Protein AF-A0A8W8NEN8-F1 (afdb_monomer_lite)

Sequence (149 aa):
FDAADLDKDGALKKDEFVAYLYPADFPHMHDVEMERTLQDHDKNKDGIITKEEFLADTDKNDKQLLLLEEERFTDFDKNRDGILDKKEIKDWVLPDNNEAAVEEAEHLIERSDSDKDGKLSIEEIVNNHEDFVGSQATNYGEFLPKDEL

pLDDT: mean 72.01, std 14.52, range [36.91, 91.31]

InterPro domains:
  IPR002048 EF-hand domain [PF13499] (1-56)
  IPR002048 EF-hand domain [PF13499] (71-126)
  IPR002048 EF-hand domain [PS50222] (1-27)
  IPR002048 EF-hand domain [PS50222] (29-64)
  IPR002048 EF-hand domain [PS50222] (70-99)
  IPR002048 EF-hand domain [PS50222] (100-135)
  IPR011992 EF-hand domain pair [SSF47473] (1-144)
  IPR018247 EF-Hand 1, calcium-binding site [PS00018] (42-54)
  IPR018247 EF-Hand 1, calcium-binding site [PS00018] (77-89)
  IPR018247 EF-Hand 1, calcium-binding site [PS00018] (113-125)

Foldseek 3Di:
DCQLPPVNPVDHDPNSVVCVVCVLVDPSSLVVLLVVVCVQQVPPPPSKHALCSQCVPPDPVPPVRNVVSVVVQVVLPPVPPRIRHSVSSSCVSNVPCVVVVVVLVQVVCVVQVPVPPSDHDPVSCVVPVVSVCPDCNCVPPDDPPPDDD

Secondary structure (DSSP, 8-state):
-TTT-SS-SSS--HHHHHHHH-GGG-HHHHHHHHHHHHHHH-SS-SS-EEHHHHTTTS-TT-HHHHHHHHHHHHHH-SS-SSEE-HHHHHHHHS--HHHHHHHHHHHHHHHH-SS-SSS--HHHHHHTHHHHTTSTTTTTS----S---

Radius of gyration: 21.32 Å; chains: 1; bounding box: 57×40×58 Å

Organism: Magallana gigas (NCBI:txid29159)

Structure (mmCIF, N/CA/C/O backbone):
data_AF-A0A8W8NEN8-F1
#
_entry.id   AF-A0A8W8NEN8-F1
#
loop_
_atom_site.group_PDB
_atom_site.id
_atom_site.type_symbol
_atom_site.label_atom_id
_atom_site.label_alt_id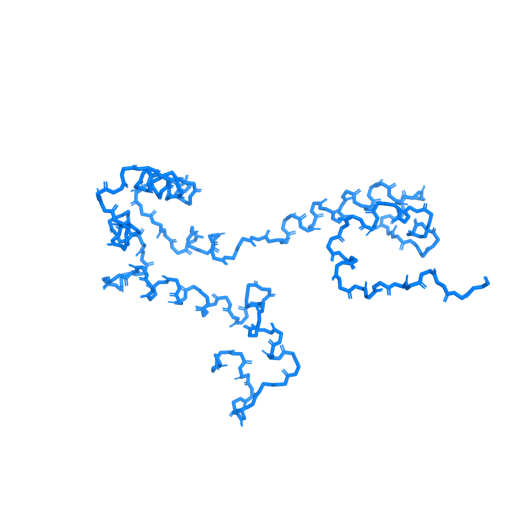
_atom_site.label_comp_id
_atom_site.label_asym_id
_atom_site.label_entity_id
_atom_site.label_seq_id
_atom_site.pdbx_PDB_ins_code
_atom_site.Cartn_x
_atom_site.Cartn_y
_atom_site.Cartn_z
_atom_site.occupancy
_atom_site.B_iso_or_equiv
_atom_site.auth_seq_id
_atom_site.auth_comp_id
_atom_site.auth_asym_id
_atom_site.auth_atom_id
_atom_site.pdbx_PDB_model_num
ATOM 1 N N . PHE A 1 1 ? -12.158 -11.563 -4.951 1.00 59.66 1 PHE A N 1
ATOM 2 C CA . PHE A 1 1 ? -13.388 -12.328 -4.669 1.00 59.66 1 PHE A CA 1
ATOM 3 C C . PHE A 1 1 ? -13.032 -13.549 -3.835 1.00 59.66 1 PHE A C 1
ATOM 5 O O . PHE A 1 1 ? -13.320 -13.524 -2.653 1.00 59.66 1 PHE A O 1
ATOM 12 N N . ASP A 1 2 ? -12.270 -14.505 -4.378 1.00 70.44 2 ASP A N 1
ATOM 13 C CA . ASP A 1 2 ? -11.887 -15.756 -3.686 1.00 70.44 2 ASP A CA 1
ATOM 14 C C . ASP A 1 2 ? -11.148 -15.587 -2.349 1.00 70.44 2 ASP A C 1
ATOM 16 O O . ASP A 1 2 ? -11.191 -16.472 -1.506 1.00 70.44 2 ASP A O 1
ATOM 20 N N . ALA A 1 3 ? -10.440 -14.473 -2.160 1.00 70.25 3 ALA A N 1
ATOM 21 C CA . ALA A 1 3 ? -9.764 -14.180 -0.901 1.00 70.25 3 ALA A CA 1
ATOM 22 C C . ALA A 1 3 ? -10.684 -13.602 0.181 1.00 70.25 3 ALA A C 1
ATOM 24 O O . ALA A 1 3 ? -10.427 -13.785 1.367 1.00 70.25 3 ALA A O 1
ATOM 25 N N . ALA A 1 4 ? -11.741 -12.910 -0.246 1.00 61.47 4 ALA A N 1
ATOM 26 C CA . ALA A 1 4 ? -12.740 -12.337 0.643 1.00 61.47 4 ALA A CA 1
ATOM 27 C C . ALA A 1 4 ? -13.817 -13.372 1.007 1.00 61.47 4 ALA A C 1
ATOM 29 O O . ALA A 1 4 ? -14.363 -13.310 2.099 1.00 61.47 4 ALA A O 1
ATOM 30 N N . ASP A 1 5 ? -14.096 -14.328 0.114 1.00 72.56 5 ASP A N 1
ATOM 31 C CA . ASP A 1 5 ? -14.991 -15.469 0.336 1.00 72.56 5 ASP A CA 1
ATOM 32 C C . ASP A 1 5 ? -14.293 -16.535 1.209 1.00 72.56 5 ASP A C 1
ATOM 34 O O . ASP A 1 5 ? -13.596 -17.432 0.720 1.00 72.56 5 ASP A O 1
ATOM 38 N N . LEU A 1 6 ? -14.422 -16.395 2.533 1.00 73.56 6 LEU A N 1
ATOM 39 C CA . LEU A 1 6 ? -13.717 -17.225 3.512 1.00 73.56 6 LEU A CA 1
ATOM 40 C C . LEU A 1 6 ? -14.303 -18.634 3.598 1.00 73.56 6 LEU A C 1
ATOM 42 O O . LEU A 1 6 ? -13.561 -19.594 3.836 1.00 73.56 6 LEU A O 1
ATOM 46 N N . ASP A 1 7 ? -15.622 -18.763 3.450 1.00 77.12 7 ASP A N 1
ATOM 47 C CA . ASP A 1 7 ? -16.309 -20.058 3.488 1.00 77.12 7 ASP A CA 1
ATOM 48 C C . ASP A 1 7 ? -16.424 -20.734 2.113 1.00 77.12 7 ASP A C 1
ATOM 50 O O . ASP A 1 7 ? -16.747 -21.927 2.051 1.00 77.12 7 ASP A O 1
ATOM 54 N N . LYS A 1 8 ? -15.999 -20.042 1.048 1.00 80.75 8 LYS A N 1
ATOM 55 C CA . LYS A 1 8 ? -15.927 -20.529 -0.338 1.00 80.75 8 LYS A CA 1
ATOM 56 C C . LYS A 1 8 ? -17.280 -21.000 -0.844 1.00 80.75 8 LYS A C 1
ATOM 58 O O . LYS A 1 8 ? -17.355 -21.968 -1.612 1.00 80.75 8 LYS A O 1
ATOM 63 N N . ASP A 1 9 ? -18.346 -20.360 -0.379 1.00 81.50 9 ASP A N 1
ATOM 64 C CA . ASP A 1 9 ? -19.709 -20.705 -0.763 1.00 81.50 9 ASP A CA 1
ATOM 65 C C . ASP A 1 9 ? -20.123 -20.065 -2.102 1.00 81.50 9 ASP A C 1
ATOM 67 O O . ASP A 1 9 ? -21.169 -20.412 -2.664 1.00 81.50 9 ASP A O 1
ATOM 71 N N . GLY A 1 10 ? -19.258 -19.216 -2.675 1.00 74.25 10 GLY A N 1
ATOM 72 C CA . GLY A 1 10 ? -19.482 -18.520 -3.937 1.00 74.25 10 GLY A CA 1
ATOM 73 C C . GLY A 1 10 ? -20.331 -17.256 -3.794 1.00 74.25 10 GLY A C 1
ATOM 74 O O . GLY A 1 10 ? -20.751 -16.690 -4.809 1.00 74.25 10 GLY A O 1
ATOM 75 N N . ALA A 1 11 ? -20.590 -16.806 -2.567 1.00 68.31 11 ALA A N 1
ATOM 76 C CA . ALA A 1 11 ? -21.217 -15.543 -2.220 1.00 68.31 11 ALA A CA 1
ATOM 77 C C . ALA A 1 11 ? -20.358 -14.795 -1.184 1.00 68.31 11 ALA A C 1
ATOM 79 O O . ALA A 1 11 ? -19.460 -15.344 -0.569 1.00 68.31 11 ALA A O 1
ATOM 80 N N . LEU A 1 12 ? -20.603 -13.492 -1.018 1.00 67.19 12 LEU A N 1
ATOM 81 C CA . LEU A 1 12 ? -19.950 -12.702 0.029 1.00 67.19 12 LEU A CA 1
ATOM 82 C C . LEU A 1 12 ? -21.014 -12.290 1.039 1.00 67.19 12 LEU A C 1
ATOM 84 O O . LEU A 1 12 ? -21.939 -11.541 0.696 1.00 67.19 12 LEU A O 1
ATOM 88 N N . LYS A 1 13 ? -20.901 -12.751 2.288 1.00 63.09 13 LYS A N 1
ATOM 89 C CA . LYS A 1 13 ? -21.719 -12.203 3.382 1.00 63.09 13 LYS A CA 1
ATOM 90 C C . LYS A 1 13 ? -21.254 -10.796 3.740 1.00 63.09 13 LYS A C 1
ATOM 92 O O . LYS A 1 13 ? -20.223 -10.333 3.269 1.00 63.09 13 LYS A O 1
ATOM 97 N N . LYS A 1 14 ? -22.010 -10.093 4.589 1.00 64.31 14 LYS A N 1
ATOM 98 C CA . LYS A 1 14 ? -21.735 -8.684 4.928 1.00 64.31 14 LYS A CA 1
ATOM 99 C C . LYS A 1 14 ? -20.272 -8.452 5.332 1.00 64.31 14 LYS A C 1
ATOM 101 O O . LYS A 1 14 ? -19.651 -7.542 4.803 1.00 64.31 14 LYS A O 1
ATOM 106 N N . ASP A 1 15 ? -19.726 -9.302 6.194 1.00 60.38 15 ASP A N 1
ATOM 107 C CA . ASP A 1 15 ? -18.353 -9.159 6.691 1.00 60.38 15 ASP A CA 1
ATOM 108 C C . ASP A 1 15 ? -17.305 -9.424 5.593 1.00 60.38 15 ASP A C 1
ATOM 110 O O . ASP A 1 15 ? -16.315 -8.707 5.487 1.00 60.38 15 ASP A O 1
ATOM 114 N N . GLU A 1 16 ? -17.560 -10.392 4.713 1.00 65.19 16 GLU A N 1
ATOM 115 C CA . GLU A 1 16 ? -16.701 -10.716 3.563 1.00 65.19 16 GLU A CA 1
ATOM 116 C C . GLU A 1 16 ? -16.783 -9.649 2.471 1.00 65.19 16 GLU A C 1
ATOM 118 O O . GLU A 1 16 ? -15.800 -9.328 1.811 1.00 65.19 16 GLU A O 1
ATOM 123 N N . PHE A 1 17 ? -17.954 -9.040 2.298 1.00 64.00 17 PHE A N 1
ATOM 124 C CA . PHE A 1 17 ? -18.145 -7.935 1.373 1.00 64.00 17 PHE A CA 1
ATOM 125 C C . PHE A 1 17 ? -17.431 -6.670 1.856 1.00 64.00 17 PHE A C 1
ATOM 127 O O . PHE A 1 17 ? -16.859 -5.943 1.049 1.00 64.00 17 PHE A O 1
ATOM 134 N N . VAL A 1 18 ? -17.407 -6.424 3.169 1.00 66.62 18 VAL A N 1
ATOM 135 C CA . VAL A 1 18 ? -16.608 -5.338 3.754 1.00 66.62 18 VAL A CA 1
ATOM 136 C C . VAL A 1 18 ? -15.115 -5.615 3.556 1.00 66.62 18 VAL A C 1
ATOM 138 O O . VAL A 1 18 ? -14.408 -4.716 3.115 1.00 66.62 18 VAL A O 1
ATOM 141 N N . ALA A 1 19 ? -14.652 -6.853 3.758 1.00 64.94 19 ALA A N 1
ATOM 142 C CA . ALA A 1 19 ? -13.272 -7.243 3.453 1.00 64.94 19 ALA A CA 1
ATOM 143 C C . ALA A 1 19 ? -12.921 -7.118 1.960 1.00 64.94 19 ALA A C 1
ATOM 145 O O . ALA A 1 19 ? -11.793 -6.787 1.610 1.00 64.94 19 ALA A O 1
ATOM 146 N N . TYR A 1 20 ? -13.891 -7.325 1.069 1.00 67.75 20 TYR A N 1
ATOM 147 C CA . TYR A 1 20 ? -13.729 -7.092 -0.364 1.00 67.75 20 TYR A CA 1
ATOM 148 C C . TYR A 1 20 ? -13.630 -5.601 -0.729 1.00 67.75 20 TYR A C 1
ATOM 150 O O . TYR A 1 20 ? -12.918 -5.255 -1.669 1.00 67.75 20 TYR A O 1
ATOM 158 N N . LEU A 1 21 ? -14.348 -4.722 -0.021 1.00 65.06 21 LEU A N 1
ATOM 159 C CA . LEU A 1 21 ? -14.335 -3.275 -0.272 1.00 65.06 21 LEU A CA 1
ATOM 160 C C . LEU A 1 21 ? -13.144 -2.561 0.374 1.00 65.06 21 LEU A C 1
ATOM 162 O O . LEU A 1 21 ? -12.600 -1.637 -0.226 1.00 65.06 21 LEU A O 1
ATOM 166 N N . TYR A 1 22 ? -12.747 -2.990 1.572 1.00 68.94 22 TYR A N 1
ATOM 167 C CA . TYR A 1 22 ? -11.670 -2.392 2.363 1.00 68.94 22 TYR A CA 1
ATOM 168 C C . TYR A 1 22 ? -10.594 -3.430 2.703 1.00 68.94 22 TYR A C 1
ATOM 170 O O . TYR A 1 22 ? -10.326 -3.681 3.874 1.00 68.94 22 TYR A O 1
ATOM 178 N N . PRO A 1 23 ? -9.956 -4.064 1.706 1.00 70.25 23 PRO A N 1
ATOM 179 C CA . PRO A 1 23 ? -9.028 -5.169 1.941 1.00 70.25 23 PRO A CA 1
ATOM 180 C C . PRO A 1 23 ? -7.797 -4.767 2.771 1.00 70.25 23 PRO A C 1
ATOM 182 O O . PRO A 1 23 ? -7.227 -5.608 3.464 1.00 70.25 23 PRO A O 1
ATOM 185 N N . ALA A 1 24 ? -7.429 -3.483 2.784 1.00 67.94 24 ALA A N 1
ATOM 186 C CA . ALA A 1 24 ? -6.357 -2.962 3.630 1.00 67.94 24 ALA A CA 1
ATOM 187 C C . ALA A 1 24 ? -6.664 -3.033 5.141 1.00 67.94 24 ALA A C 1
ATOM 189 O O . ALA A 1 24 ? -5.741 -3.160 5.944 1.00 67.94 24 ALA A O 1
ATOM 190 N N . ASP A 1 25 ? -7.939 -3.046 5.538 1.00 69.12 25 ASP A N 1
ATOM 191 C CA . ASP A 1 25 ? -8.342 -3.101 6.952 1.00 69.12 25 ASP A CA 1
ATOM 192 C C . ASP A 1 25 ? -8.356 -4.538 7.503 1.00 69.12 25 ASP A C 1
ATOM 194 O O . ASP A 1 25 ? -8.434 -4.755 8.715 1.00 69.12 25 ASP A O 1
ATOM 198 N N . PHE A 1 26 ? -8.264 -5.546 6.629 1.00 72.88 26 PHE A N 1
ATOM 199 C CA . PHE A 1 26 ? -8.397 -6.949 7.006 1.00 72.88 26 PHE A CA 1
ATOM 200 C C . PHE A 1 26 ? -7.090 -7.720 6.797 1.00 72.88 26 PHE A C 1
ATOM 202 O O . PHE A 1 26 ? -6.699 -7.963 5.656 1.00 72.88 26 PHE A O 1
ATOM 209 N N . PRO A 1 27 ? -6.462 -8.244 7.870 1.00 77.19 27 PRO A N 1
ATOM 210 C CA . PRO A 1 27 ? -5.185 -8.955 7.770 1.00 77.19 27 PRO A CA 1
ATOM 211 C C . PRO A 1 27 ? -5.165 -10.141 6.797 1.00 77.19 27 PRO A C 1
ATOM 213 O O . PRO A 1 27 ? -4.130 -10.447 6.221 1.00 77.19 27 PRO A O 1
ATOM 216 N N . HIS A 1 28 ? -6.300 -10.818 6.596 1.00 75.19 28 HIS A N 1
ATOM 217 C CA . HIS A 1 28 ? -6.405 -11.947 5.663 1.00 75.19 28 HIS A CA 1
ATOM 218 C C . HIS A 1 28 ? -6.462 -11.520 4.185 1.00 75.19 28 HIS A C 1
ATOM 220 O O . HIS A 1 28 ? -6.253 -12.351 3.307 1.00 75.19 28 HIS A O 1
ATOM 226 N N . MET A 1 29 ? -6.728 -10.240 3.914 1.00 79.25 29 MET A N 1
ATOM 227 C CA . MET A 1 29 ? -6.757 -9.648 2.574 1.00 79.25 29 MET A CA 1
ATOM 228 C C . MET A 1 29 ? -5.449 -8.929 2.219 1.00 79.25 29 MET A C 1
ATOM 230 O O . MET A 1 29 ? -5.201 -8.661 1.045 1.00 79.25 29 MET A O 1
ATOM 234 N N . HIS A 1 30 ? -4.583 -8.673 3.206 1.00 81.88 30 HIS A N 1
ATOM 235 C CA . HIS A 1 30 ? -3.277 -8.027 3.026 1.00 81.88 30 HIS A CA 1
ATOM 236 C C . HIS A 1 30 ? -2.416 -8.731 1.979 1.00 81.88 30 HIS A C 1
ATOM 238 O O . HIS A 1 30 ? -1.867 -8.079 1.095 1.00 81.88 30 HIS A O 1
ATOM 244 N N . ASP A 1 31 ? -2.348 -10.061 2.038 1.00 79.44 31 ASP A N 1
ATOM 245 C CA . ASP A 1 31 ? -1.575 -10.857 1.079 1.00 79.44 31 ASP A CA 1
ATOM 246 C C . ASP A 1 31 ? -2.090 -10.687 -0.358 1.00 79.44 31 ASP A C 1
ATOM 248 O O . ASP A 1 31 ? -1.312 -10.713 -1.308 1.00 79.44 31 ASP A O 1
ATOM 252 N N . VAL A 1 32 ? -3.393 -10.462 -0.524 1.00 81.38 32 VAL A N 1
ATOM 253 C CA . VAL A 1 32 ? -4.037 -10.340 -1.837 1.00 81.38 32 VAL A CA 1
ATOM 254 C C . VAL A 1 32 ? -3.828 -8.961 -2.432 1.00 81.38 32 VAL A C 1
ATOM 256 O O . VAL A 1 32 ? -3.564 -8.858 -3.625 1.00 81.38 32 VAL A O 1
ATOM 259 N N . GLU A 1 33 ? -3.883 -7.908 -1.620 1.00 79.56 33 GLU A N 1
ATOM 260 C CA . GLU A 1 33 ? -3.533 -6.556 -2.072 1.00 79.56 33 GLU A CA 1
ATOM 261 C C . GLU A 1 33 ? -2.050 -6.454 -2.444 1.00 79.56 33 GLU A C 1
ATOM 263 O O . GLU A 1 33 ? -1.694 -5.869 -3.473 1.00 79.56 33 GLU A O 1
ATOM 268 N N . MET A 1 34 ? -1.183 -7.100 -1.660 1.00 82.94 34 MET A N 1
ATOM 269 C CA . MET A 1 34 ? 0.238 -7.240 -1.977 1.00 82.94 34 MET A CA 1
ATOM 270 C C . MET A 1 34 ? 0.444 -7.971 -3.304 1.00 82.94 34 MET A C 1
ATOM 272 O O . MET A 1 34 ? 1.165 -7.490 -4.179 1.00 82.94 34 MET A O 1
ATOM 276 N N . GLU A 1 35 ? -0.203 -9.125 -3.477 1.00 81.75 35 GLU A N 1
ATOM 277 C CA . GLU A 1 35 ? -0.087 -9.921 -4.697 1.00 81.75 35 GLU A CA 1
ATOM 278 C C . GLU A 1 35 ? -0.648 -9.181 -5.913 1.00 81.75 35 GLU A C 1
ATOM 280 O O . GLU A 1 35 ? -0.046 -9.232 -6.981 1.00 81.75 35 GLU A O 1
ATOM 285 N N . ARG A 1 36 ? -1.746 -8.438 -5.758 1.00 81.88 36 ARG A N 1
ATOM 286 C CA . ARG A 1 36 ? -2.323 -7.595 -6.811 1.00 81.88 36 ARG A CA 1
ATOM 287 C C . ARG A 1 36 ? -1.345 -6.513 -7.262 1.00 81.88 36 ARG A C 1
ATOM 289 O O . ARG A 1 36 ? -1.119 -6.357 -8.458 1.00 81.88 36 ARG A O 1
ATOM 296 N N . THR A 1 37 ? -0.719 -5.823 -6.314 1.00 84.19 37 THR A N 1
ATOM 297 C CA . THR A 1 37 ? 0.274 -4.779 -6.610 1.00 84.19 37 THR A CA 1
ATOM 298 C C . THR A 1 37 ? 1.497 -5.352 -7.322 1.00 84.19 37 THR A C 1
ATOM 300 O O . THR A 1 37 ? 1.958 -4.794 -8.319 1.00 84.19 37 THR A O 1
ATOM 303 N N . LEU A 1 38 ? 1.988 -6.510 -6.870 1.00 85.25 38 LEU A N 1
ATOM 304 C CA . LEU A 1 38 ? 3.059 -7.232 -7.556 1.00 85.25 38 LEU A CA 1
ATOM 305 C C . LEU A 1 38 ? 2.623 -7.673 -8.961 1.00 85.25 38 LEU A C 1
ATOM 307 O O . LEU A 1 38 ? 3.362 -7.487 -9.912 1.00 85.25 38 LEU A O 1
ATOM 311 N N . GLN A 1 39 ? 1.414 -8.197 -9.147 1.00 85.31 39 GLN A N 1
ATOM 312 C CA . GLN A 1 39 ? 0.939 -8.599 -10.476 1.00 85.31 39 GLN A CA 1
ATOM 313 C C . GLN A 1 39 ? 0.855 -7.432 -11.468 1.00 85.31 39 GLN A C 1
ATOM 315 O O . GLN A 1 39 ? 1.114 -7.631 -12.659 1.00 85.31 39 GLN A O 1
ATOM 320 N N . ASP A 1 40 ? 0.506 -6.239 -10.989 1.00 85.00 40 ASP A N 1
ATOM 321 C CA . ASP A 1 40 ? 0.407 -5.046 -11.825 1.00 85.00 40 ASP A CA 1
ATOM 322 C C . ASP A 1 40 ? 1.807 -4.531 -12.231 1.00 85.00 40 ASP A C 1
ATOM 324 O O . ASP A 1 40 ? 2.047 -4.252 -13.414 1.00 85.00 40 ASP A O 1
ATOM 328 N N . HIS A 1 41 ? 2.761 -4.487 -11.294 1.00 84.25 41 HIS A N 1
ATOM 329 C CA . HIS A 1 41 ? 4.070 -3.850 -11.498 1.00 84.25 41 HIS A CA 1
ATOM 330 C C . HIS A 1 41 ? 5.245 -4.823 -11.707 1.00 84.25 41 HIS A C 1
ATOM 332 O O . HIS A 1 41 ? 6.040 -4.613 -12.623 1.00 84.25 41 HIS A O 1
ATOM 338 N N . ASP A 1 42 ? 5.353 -5.890 -10.915 1.00 87.94 42 ASP A N 1
ATOM 339 C CA . ASP A 1 42 ? 6.437 -6.883 -10.964 1.00 87.94 42 ASP A CA 1
ATOM 340 C C . ASP A 1 42 ? 6.270 -7.813 -12.184 1.00 87.94 42 ASP A C 1
ATOM 342 O O . ASP A 1 42 ? 5.623 -8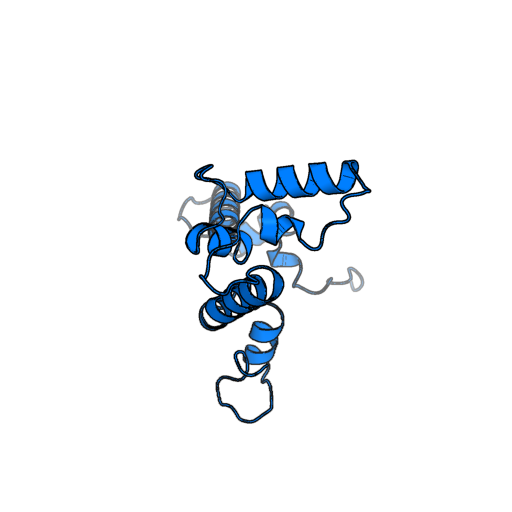.870 -12.162 1.00 87.94 42 ASP A O 1
ATOM 346 N N . LYS A 1 43 ? 6.856 -7.390 -13.309 1.00 86.25 43 LYS A N 1
ATOM 347 C CA . LYS A 1 43 ? 6.797 -8.133 -14.576 1.00 86.25 43 LYS A CA 1
ATOM 348 C C . LYS A 1 43 ? 7.649 -9.398 -14.522 1.00 86.25 43 LYS A C 1
ATOM 350 O O . LYS A 1 43 ? 7.358 -10.359 -15.245 1.00 86.25 43 LYS A O 1
ATOM 355 N N . ASN A 1 44 ? 8.717 -9.385 -13.729 1.00 86.50 44 ASN A N 1
ATOM 356 C CA . ASN A 1 44 ? 9.725 -10.436 -13.713 1.00 86.50 44 ASN A CA 1
ATOM 357 C C . ASN A 1 44 ? 9.434 -11.533 -12.655 1.00 86.50 44 ASN A C 1
ATOM 359 O O . ASN A 1 44 ? 9.929 -12.658 -12.785 1.00 86.50 44 ASN A O 1
ATOM 363 N N . LYS A 1 45 ? 8.515 -11.256 -11.723 1.00 85.81 45 LYS A N 1
ATOM 364 C CA . LYS A 1 45 ? 8.013 -12.125 -10.648 1.00 85.81 45 LYS A CA 1
ATOM 365 C C . LYS A 1 45 ? 9.063 -12.504 -9.606 1.00 85.81 45 LYS A C 1
ATOM 367 O O . LYS A 1 45 ? 9.000 -13.605 -9.047 1.00 85.81 45 LYS A O 1
ATOM 372 N N . ASP A 1 46 ? 10.027 -11.630 -9.347 1.00 87.81 46 ASP A N 1
ATOM 373 C CA . ASP A 1 46 ? 11.008 -11.792 -8.270 1.00 87.81 46 ASP A CA 1
ATOM 374 C C . ASP A 1 46 ? 10.492 -11.289 -6.911 1.00 87.81 46 ASP A C 1
ATOM 376 O O . ASP A 1 46 ? 11.103 -11.569 -5.873 1.00 87.81 46 ASP A O 1
ATOM 380 N N . GLY A 1 47 ? 9.320 -10.651 -6.886 1.00 84.50 47 GLY A N 1
ATOM 381 C CA . GLY A 1 47 ? 8.681 -10.137 -5.684 1.00 84.50 47 GLY A CA 1
ATOM 382 C C . GLY A 1 47 ? 9.279 -8.825 -5.185 1.00 84.50 47 GLY A C 1
ATOM 383 O O . GLY A 1 47 ? 9.075 -8.507 -4.009 1.00 84.50 47 GLY A O 1
ATOM 384 N N . ILE A 1 48 ? 10.017 -8.108 -6.036 1.00 89.94 48 ILE A N 1
ATOM 385 C CA . ILE A 1 48 ? 10.448 -6.723 -5.830 1.00 89.94 48 ILE A CA 1
ATOM 386 C C . ILE A 1 48 ? 9.930 -5.863 -6.987 1.00 89.94 48 ILE A C 1
ATOM 388 O O . ILE A 1 48 ? 9.647 -6.366 -8.068 1.00 89.94 48 ILE A O 1
ATOM 392 N N . ILE A 1 49 ? 9.775 -4.560 -6.761 1.00 90.69 49 ILE A N 1
ATOM 393 C CA . ILE A 1 49 ? 9.403 -3.629 -7.834 1.00 90.69 49 ILE A CA 1
ATOM 394 C C . ILE A 1 49 ? 10.577 -2.698 -8.073 1.00 90.69 49 ILE A C 1
ATOM 396 O O . ILE A 1 49 ? 10.893 -1.834 -7.256 1.00 90.69 49 ILE A O 1
ATOM 400 N N . THR A 1 50 ? 11.237 -2.867 -9.210 1.00 91.31 50 THR A N 1
ATOM 401 C CA . THR A 1 50 ? 12.309 -1.960 -9.622 1.00 91.31 50 THR A CA 1
ATOM 402 C C . THR A 1 50 ? 11.735 -0.633 -10.117 1.00 91.31 50 THR A C 1
ATOM 404 O O . THR A 1 50 ? 10.603 -0.559 -10.600 1.00 91.31 50 THR A O 1
ATOM 407 N N . LYS A 1 51 ? 12.532 0.441 -10.081 1.00 88.31 51 LYS A N 1
ATOM 408 C CA . LYS A 1 51 ? 12.138 1.731 -10.678 1.00 88.31 51 LYS A CA 1
ATOM 409 C C . LYS A 1 51 ? 11.717 1.600 -12.149 1.00 88.31 51 LYS A C 1
ATOM 411 O O . LYS A 1 51 ? 10.838 2.311 -12.627 1.00 88.31 51 LYS A O 1
ATOM 416 N N . GLU A 1 52 ? 12.358 0.691 -12.874 1.00 87.50 52 GLU A N 1
ATOM 417 C CA . GLU A 1 52 ? 12.074 0.419 -14.282 1.00 87.50 52 GLU A CA 1
ATOM 418 C C . GLU A 1 52 ? 10.694 -0.217 -14.469 1.00 87.50 52 GLU A C 1
ATOM 420 O O . GLU A 1 52 ? 9.980 0.161 -15.396 1.00 87.50 52 GLU A O 1
ATOM 425 N N . GLU A 1 53 ? 10.309 -1.128 -13.574 1.00 89.00 53 GLU A N 1
ATOM 426 C CA . GLU A 1 53 ? 8.980 -1.744 -13.518 1.00 89.00 53 GLU A CA 1
ATOM 427 C C . GLU A 1 53 ? 7.906 -0.763 -13.046 1.00 89.00 53 GLU A C 1
ATOM 429 O O . GLU A 1 53 ? 6.822 -0.714 -13.624 1.00 89.00 53 GLU A O 1
ATOM 434 N N . PHE A 1 54 ? 8.221 0.086 -12.067 1.00 87.94 54 PHE A N 1
ATOM 435 C CA . PHE A 1 54 ? 7.316 1.129 -11.588 1.00 87.94 54 PHE A CA 1
ATOM 436 C C . PHE A 1 54 ? 6.964 2.135 -12.694 1.00 87.94 54 PHE A C 1
ATOM 438 O O . PHE A 1 54 ? 5.803 2.490 -12.875 1.00 87.94 54 PHE A O 1
ATOM 445 N N . LEU A 1 55 ? 7.959 2.546 -13.486 1.00 87.31 55 LEU A N 1
ATOM 446 C CA . LEU A 1 55 ? 7.795 3.486 -14.600 1.00 87.31 55 LEU A CA 1
ATOM 447 C C . LEU A 1 55 ? 7.443 2.806 -15.932 1.00 87.31 55 LEU A C 1
ATOM 449 O O . LEU A 1 55 ? 7.387 3.484 -16.963 1.00 87.31 55 LEU A O 1
ATOM 453 N N . ALA A 1 56 ? 7.260 1.482 -15.954 1.00 85.62 56 ALA A N 1
ATOM 454 C CA . ALA A 1 56 ? 7.054 0.733 -17.193 1.00 85.62 56 ALA A CA 1
ATOM 455 C C . ALA A 1 56 ? 5.766 1.151 -17.916 1.00 85.62 56 ALA A C 1
ATOM 457 O O . ALA A 1 56 ? 5.768 1.257 -19.144 1.00 85.62 56 ALA A O 1
ATOM 458 N N . ASP A 1 57 ? 4.707 1.422 -17.150 1.00 78.88 57 ASP A N 1
ATOM 459 C CA . ASP A 1 57 ? 3.391 1.823 -17.658 1.00 78.88 57 ASP A CA 1
ATOM 460 C C . ASP A 1 57 ? 3.229 3.358 -17.772 1.00 78.88 57 ASP A C 1
ATOM 462 O O . ASP A 1 57 ? 2.198 3.851 -18.234 1.00 78.88 57 ASP A O 1
ATOM 466 N N . THR A 1 58 ? 4.269 4.130 -17.430 1.00 83.50 58 THR A N 1
ATOM 467 C CA . THR A 1 58 ? 4.286 5.599 -17.516 1.00 83.50 58 THR A CA 1
ATOM 468 C C . THR A 1 58 ? 4.690 6.080 -18.914 1.00 83.50 58 THR A C 1
ATOM 470 O O . THR A 1 58 ? 5.683 5.624 -19.491 1.00 83.50 58 THR A O 1
ATOM 473 N N . ASP A 1 59 ? 3.964 7.059 -19.471 1.00 83.31 59 ASP A N 1
ATOM 474 C CA . ASP A 1 59 ? 4.320 7.653 -20.767 1.00 83.31 59 ASP A CA 1
ATOM 475 C C . ASP A 1 59 ? 5.620 8.463 -20.666 1.00 83.31 59 ASP A C 1
ATOM 477 O O . ASP A 1 59 ? 5.671 9.557 -20.106 1.00 83.31 59 ASP A O 1
ATOM 481 N N . LYS A 1 60 ? 6.681 7.941 -21.288 1.00 80.88 60 LYS A N 1
ATOM 482 C CA . LYS A 1 60 ? 8.013 8.562 -21.290 1.00 80.88 60 LYS A CA 1
ATOM 483 C C . LYS A 1 60 ? 8.080 9.893 -22.042 1.00 80.88 60 LYS A C 1
ATOM 485 O O . LYS A 1 60 ? 9.071 10.614 -21.912 1.00 80.88 60 LYS A O 1
ATOM 490 N N . ASN A 1 61 ? 7.071 10.215 -22.851 1.00 85.06 61 ASN A N 1
ATOM 491 C CA . ASN A 1 61 ? 6.999 11.493 -23.557 1.00 85.06 61 ASN A CA 1
ATOM 492 C C . ASN A 1 61 ? 6.476 12.620 -22.659 1.00 85.06 61 ASN A C 1
ATOM 494 O O . ASN A 1 61 ? 6.792 13.788 -22.911 1.00 85.06 61 ASN A O 1
ATOM 498 N N . ASP A 1 62 ? 5.733 12.285 -21.604 1.00 89.50 62 ASP A N 1
ATOM 499 C CA . ASP A 1 62 ? 5.275 13.241 -20.606 1.00 89.50 62 ASP A CA 1
ATOM 500 C C . ASP A 1 62 ? 6.306 13.362 -19.478 1.00 89.50 62 ASP A C 1
ATOM 502 O O . ASP A 1 62 ? 6.333 12.604 -18.511 1.00 89.50 62 ASP A O 1
ATOM 506 N N . LYS A 1 63 ? 7.182 14.361 -19.605 1.00 87.31 63 LYS A N 1
ATOM 507 C CA . LYS A 1 63 ? 8.230 14.629 -18.612 1.00 87.31 63 LYS A CA 1
ATOM 508 C C . LYS A 1 63 ? 7.683 15.023 -17.241 1.00 87.31 63 LYS A C 1
ATOM 510 O O . LYS A 1 63 ? 8.395 14.840 -16.260 1.00 87.31 63 LYS A O 1
ATOM 515 N N . GLN A 1 64 ? 6.488 15.613 -17.170 1.00 88.44 64 GLN A N 1
ATOM 516 C CA . GLN A 1 64 ? 5.906 16.013 -15.888 1.00 88.44 64 GLN A CA 1
ATOM 517 C C . GLN A 1 64 ? 5.371 14.792 -15.155 1.00 88.44 64 GLN A C 1
ATOM 519 O O . GLN A 1 64 ? 5.653 14.630 -13.971 1.00 88.44 64 GLN A O 1
ATOM 524 N N . LEU A 1 65 ? 4.668 13.916 -15.875 1.00 87.06 65 LEU A N 1
ATOM 525 C CA . LEU A 1 65 ? 4.218 12.640 -15.334 1.00 87.06 65 LEU A CA 1
ATOM 526 C C . LEU A 1 65 ? 5.407 11.776 -14.907 1.00 87.06 65 LEU A C 1
ATOM 528 O O . LEU A 1 65 ? 5.394 11.217 -13.819 1.00 87.06 65 LEU A O 1
ATOM 532 N N . LEU A 1 66 ? 6.463 11.724 -15.724 1.00 86.62 66 LEU A N 1
ATOM 533 C CA . LEU A 1 66 ? 7.661 10.960 -15.391 1.00 86.62 66 LEU A CA 1
ATOM 534 C C . LEU A 1 66 ? 8.313 11.453 -14.092 1.00 86.62 66 LEU A C 1
ATOM 536 O O . LEU A 1 66 ? 8.655 10.639 -13.245 1.00 86.62 66 LEU A O 1
ATOM 540 N N . LEU A 1 67 ? 8.449 12.773 -13.921 1.00 87.31 67 LEU A N 1
ATOM 541 C CA . LEU A 1 67 ? 9.015 13.352 -12.702 1.00 87.31 67 LEU A CA 1
ATOM 542 C C . LEU A 1 67 ? 8.140 13.054 -11.478 1.00 87.31 67 LEU A C 1
ATOM 544 O O . LEU A 1 67 ? 8.669 12.696 -10.433 1.00 87.31 67 LEU A O 1
ATOM 548 N N . LEU A 1 68 ? 6.816 13.156 -11.621 1.00 88.44 68 LEU A N 1
ATOM 549 C CA . LEU A 1 68 ? 5.873 12.850 -10.546 1.00 88.44 68 LEU A CA 1
ATOM 550 C C . LEU A 1 68 ? 5.972 11.383 -10.109 1.00 88.44 68 LEU A C 1
ATOM 552 O O . LEU A 1 68 ? 6.010 11.091 -8.918 1.00 88.44 68 LEU A O 1
ATOM 556 N N . GLU A 1 69 ? 6.034 10.457 -11.064 1.00 86.31 69 GLU A N 1
ATOM 557 C CA . GLU A 1 69 ? 6.176 9.031 -10.770 1.00 86.31 69 GLU A CA 1
ATOM 558 C C . GLU A 1 69 ? 7.557 8.705 -10.172 1.00 86.31 69 GLU A C 1
ATOM 560 O O . GLU A 1 69 ? 7.657 7.879 -9.269 1.00 86.31 69 GLU A O 1
ATOM 565 N N . GLU A 1 70 ? 8.624 9.389 -10.600 1.00 87.06 70 GLU A N 1
ATOM 566 C CA . GLU A 1 70 ? 9.946 9.269 -9.971 1.00 87.06 70 GLU A CA 1
ATOM 567 C C . GLU A 1 70 ? 9.965 9.778 -8.522 1.00 87.06 70 GLU A C 1
ATOM 569 O O . GLU A 1 70 ? 10.591 9.149 -7.663 1.00 87.06 70 GLU A O 1
ATOM 574 N N . GLU A 1 71 ? 9.291 10.894 -8.238 1.00 88.50 71 GLU A N 1
ATOM 575 C CA . GLU A 1 71 ? 9.131 11.408 -6.875 1.00 88.50 71 GLU A CA 1
ATOM 576 C C . GLU A 1 71 ? 8.335 10.420 -6.018 1.00 88.50 71 GLU A C 1
ATOM 578 O O . GLU A 1 71 ? 8.807 10.035 -4.950 1.00 88.50 71 GLU A O 1
ATOM 583 N N . ARG A 1 72 ? 7.209 9.902 -6.527 1.00 86.44 72 ARG A N 1
ATOM 584 C CA . ARG A 1 72 ? 6.411 8.875 -5.834 1.00 86.44 72 ARG A CA 1
ATOM 585 C C . ARG A 1 72 ? 7.221 7.621 -5.525 1.00 86.44 72 ARG A C 1
ATOM 587 O O . ARG A 1 72 ? 7.160 7.128 -4.405 1.00 86.44 72 ARG A O 1
ATOM 594 N N . PHE A 1 73 ? 7.999 7.120 -6.484 1.00 88.38 73 PHE A N 1
ATOM 595 C CA . PHE A 1 73 ? 8.884 5.978 -6.250 1.00 88.38 73 PHE A CA 1
ATOM 596 C C . PHE A 1 73 ? 9.865 6.265 -5.108 1.00 88.38 73 PHE A C 1
ATOM 598 O O . PHE A 1 73 ? 10.041 5.440 -4.220 1.00 88.38 73 PHE A O 1
ATOM 605 N N . THR A 1 74 ? 10.459 7.460 -5.101 1.00 87.50 74 THR A N 1
ATOM 606 C CA . THR A 1 74 ? 11.417 7.880 -4.067 1.00 87.50 74 THR A CA 1
ATOM 607 C C . THR A 1 74 ? 10.764 8.035 -2.688 1.00 87.50 74 THR A C 1
ATOM 609 O O . THR A 1 74 ? 11.426 7.836 -1.671 1.00 87.50 74 THR A O 1
ATOM 612 N N . ASP A 1 75 ? 9.479 8.385 -2.630 1.00 87.50 75 ASP A N 1
ATOM 613 C CA . ASP A 1 75 ? 8.730 8.465 -1.373 1.00 87.50 75 ASP A CA 1
ATOM 614 C C . ASP A 1 75 ? 8.460 7.081 -0.761 1.00 87.50 75 ASP A C 1
ATOM 616 O O . ASP A 1 75 ? 8.412 6.951 0.474 1.00 87.50 75 ASP A O 1
ATOM 620 N N . PHE A 1 76 ? 8.300 6.059 -1.608 1.00 84.81 76 PHE A N 1
ATOM 621 C CA . PHE A 1 76 ? 8.103 4.666 -1.201 1.00 84.81 76 PHE A CA 1
ATOM 622 C C . PHE A 1 76 ? 9.422 3.936 -0.909 1.00 84.81 76 PHE A C 1
ATOM 624 O O . PHE A 1 76 ? 9.475 3.174 0.053 1.00 84.81 76 PHE A O 1
ATOM 631 N N . ASP A 1 77 ? 10.485 4.216 -1.668 1.00 87.94 77 ASP A N 1
ATOM 632 C CA . ASP A 1 77 ? 11.843 3.688 -1.471 1.00 87.94 77 ASP A CA 1
ATOM 633 C C . ASP A 1 77 ? 12.515 4.381 -0.267 1.00 87.94 77 ASP A C 1
ATOM 635 O O . ASP A 1 77 ? 13.265 5.362 -0.379 1.00 87.94 77 ASP A O 1
ATOM 639 N N . LYS A 1 78 ? 12.186 3.900 0.937 1.00 85.69 78 LYS A N 1
ATOM 640 C CA . LYS A 1 78 ? 12.658 4.476 2.205 1.00 85.69 78 LYS A CA 1
ATOM 641 C C . LYS A 1 78 ? 14.155 4.283 2.370 1.00 85.69 78 LYS A C 1
ATOM 643 O O . LYS A 1 78 ? 14.823 5.147 2.951 1.00 85.69 78 LYS A O 1
ATOM 648 N N . ASN A 1 79 ? 14.668 3.143 1.921 1.00 87.31 79 ASN A N 1
ATOM 649 C CA . ASN A 1 79 ? 16.065 2.771 2.098 1.00 87.31 79 ASN A CA 1
ATOM 650 C C . ASN A 1 79 ? 16.981 3.346 0.982 1.00 87.31 79 ASN A C 1
ATOM 652 O O . ASN A 1 79 ? 18.198 3.429 1.181 1.00 87.31 79 ASN A O 1
ATOM 656 N N . ARG A 1 80 ? 16.391 3.847 -0.114 1.00 86.94 80 ARG A N 1
ATOM 657 C CA . ARG A 1 80 ? 17.033 4.439 -1.300 1.00 86.94 80 ARG A CA 1
ATOM 658 C C . ARG A 1 80 ? 17.968 3.487 -2.038 1.00 86.94 80 ARG A C 1
ATOM 660 O O . ARG A 1 80 ? 19.006 3.921 -2.554 1.00 86.94 80 ARG A O 1
ATOM 667 N N . ASP A 1 81 ? 17.643 2.203 -2.063 1.00 88.81 81 ASP A N 1
ATOM 668 C CA . ASP A 1 81 ? 18.398 1.185 -2.792 1.00 88.81 81 ASP A CA 1
ATOM 669 C C . ASP A 1 81 ? 17.961 1.056 -4.264 1.00 88.81 81 ASP A C 1
ATOM 671 O O . ASP A 1 81 ? 18.641 0.387 -5.051 1.00 88.81 81 ASP A O 1
ATOM 675 N N . GLY A 1 82 ? 16.910 1.779 -4.668 1.00 86.19 82 GLY A N 1
ATOM 676 C CA . GLY A 1 82 ? 16.400 1.815 -6.034 1.00 86.19 82 GLY A CA 1
ATOM 677 C C . GLY A 1 82 ? 15.440 0.675 -6.374 1.00 86.19 82 GLY A C 1
ATOM 678 O O . GLY A 1 82 ? 15.087 0.524 -7.552 1.00 86.19 82 GLY A O 1
ATOM 679 N N . ILE A 1 83 ? 15.019 -0.110 -5.382 1.00 90.69 83 ILE A N 1
ATOM 680 C CA . ILE A 1 83 ? 13.985 -1.138 -5.493 1.00 90.69 83 ILE A CA 1
ATOM 681 C C . ILE A 1 83 ? 12.953 -0.942 -4.379 1.00 90.69 83 ILE A C 1
ATOM 683 O O . ILE A 1 83 ? 13.250 -0.378 -3.342 1.00 90.69 83 ILE A O 1
ATOM 687 N N . LEU A 1 84 ? 11.722 -1.394 -4.598 1.00 90.00 84 LEU A N 1
ATOM 688 C CA . LEU A 1 84 ? 10.739 -1.514 -3.526 1.00 90.00 84 LEU A CA 1
ATOM 689 C C . LEU A 1 84 ? 10.729 -2.965 -3.072 1.00 90.00 84 LEU A C 1
ATOM 691 O O . LEU A 1 84 ? 10.335 -3.863 -3.829 1.00 90.00 84 LEU A O 1
ATOM 695 N N . ASP A 1 85 ? 11.196 -3.197 -1.850 1.00 89.75 85 ASP A N 1
ATOM 696 C CA . ASP A 1 85 ? 11.157 -4.521 -1.244 1.00 89.75 85 ASP A CA 1
ATOM 697 C C . ASP A 1 85 ? 9.751 -4.867 -0.722 1.00 89.75 85 ASP A C 1
ATOM 699 O O . ASP A 1 85 ? 8.843 -4.039 -0.661 1.00 89.75 85 ASP A O 1
ATOM 703 N N . LYS A 1 86 ? 9.536 -6.120 -0.307 1.00 85.25 86 LYS A N 1
ATOM 704 C CA . LYS A 1 86 ? 8.224 -6.553 0.208 1.00 85.25 86 LYS A CA 1
ATOM 705 C C . LYS A 1 86 ? 7.730 -5.738 1.401 1.00 85.25 86 LYS A C 1
ATOM 707 O O . LYS A 1 86 ? 6.525 -5.698 1.621 1.00 85.25 86 LYS A O 1
ATOM 712 N N . LYS A 1 87 ? 8.622 -5.168 2.208 1.00 84.75 87 LYS A N 1
ATOM 713 C CA . LYS A 1 87 ? 8.247 -4.348 3.358 1.00 84.75 87 LYS A CA 1
ATOM 714 C C . LYS A 1 87 ? 7.797 -2.965 2.891 1.00 84.75 87 LYS A C 1
ATOM 716 O O . LYS A 1 87 ? 6.752 -2.511 3.331 1.00 84.75 87 LYS A O 1
ATOM 721 N N . GLU A 1 88 ? 8.518 -2.350 1.965 1.00 87.69 88 GLU A N 1
ATOM 722 C CA . GLU A 1 88 ? 8.161 -1.044 1.396 1.00 87.69 88 GLU A CA 1
ATOM 723 C C . GLU A 1 88 ? 6.891 -1.118 0.546 1.00 87.69 88 GLU A C 1
ATOM 725 O O . GLU A 1 88 ? 6.020 -0.259 0.656 1.00 87.69 88 GLU A O 1
ATOM 730 N N . ILE A 1 89 ? 6.722 -2.192 -0.233 1.00 85.81 89 ILE A N 1
ATOM 731 C CA . ILE A 1 89 ? 5.465 -2.475 -0.938 1.00 85.81 89 ILE A CA 1
ATOM 732 C C . ILE A 1 89 ? 4.336 -2.656 0.078 1.00 85.81 89 ILE A C 1
ATOM 734 O O . ILE A 1 89 ? 3.240 -2.149 -0.132 1.00 85.81 89 ILE A O 1
ATOM 738 N N . LYS A 1 90 ? 4.596 -3.321 1.210 1.00 82.69 90 LYS A N 1
ATOM 739 C CA . LYS A 1 90 ? 3.597 -3.459 2.271 1.00 82.69 90 LYS A CA 1
ATOM 740 C C . LYS A 1 90 ? 3.179 -2.106 2.830 1.00 82.69 90 LYS A C 1
ATOM 742 O O . LYS A 1 90 ? 1.985 -1.865 2.909 1.00 82.69 90 LYS A O 1
ATOM 747 N N . ASP A 1 91 ? 4.124 -1.230 3.148 1.00 81.56 91 ASP A N 1
ATOM 748 C CA . ASP A 1 91 ? 3.824 0.116 3.651 1.00 81.56 91 ASP A CA 1
ATOM 749 C C . ASP A 1 91 ? 3.107 0.987 2.597 1.00 81.56 91 ASP A C 1
ATOM 751 O O . ASP A 1 91 ? 2.286 1.837 2.940 1.00 81.56 91 ASP A O 1
ATOM 755 N N . TRP A 1 92 ? 3.379 0.771 1.306 1.00 81.06 92 TRP A N 1
ATOM 756 C CA . TRP A 1 92 ? 2.684 1.449 0.208 1.00 81.06 92 TRP A CA 1
ATOM 757 C C . TRP A 1 92 ? 1.228 0.983 0.061 1.00 81.06 92 TRP A C 1
ATOM 759 O O . TRP A 1 92 ? 0.320 1.804 -0.083 1.00 81.06 92 TRP A O 1
ATOM 769 N N . VAL A 1 93 ? 1.003 -0.329 0.072 1.00 77.56 93 VAL A N 1
ATOM 770 C CA . VAL A 1 93 ? -0.302 -0.945 -0.212 1.00 77.56 93 VAL A CA 1
ATOM 771 C C . VAL A 1 93 ? -1.199 -0.968 1.026 1.00 77.56 93 VAL A C 1
ATOM 773 O O . VAL A 1 93 ? -2.422 -0.882 0.928 1.00 77.56 93 VAL A O 1
ATOM 776 N N . LEU A 1 94 ? -0.582 -1.060 2.198 1.00 73.94 94 LEU A N 1
ATOM 777 C CA . LEU A 1 94 ? -1.214 -1.064 3.506 1.00 73.94 94 LEU A CA 1
ATOM 778 C C . LEU A 1 94 ? -0.630 0.104 4.302 1.00 73.94 94 LEU A C 1
ATOM 780 O O . LEU A 1 94 ? 0.143 -0.132 5.233 1.00 73.94 94 LEU 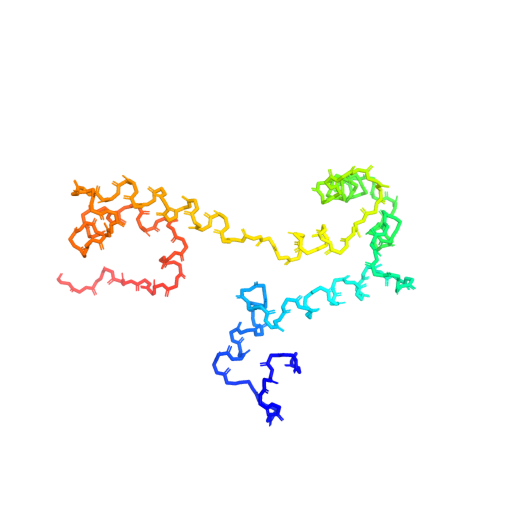A O 1
ATOM 784 N N . PRO A 1 95 ? -0.956 1.361 3.939 1.00 63.16 95 PRO A N 1
ATOM 785 C CA . PRO A 1 95 ? -0.596 2.481 4.786 1.00 63.16 95 PRO A CA 1
ATOM 786 C C . PRO A 1 95 ? -1.212 2.195 6.150 1.00 63.16 95 PRO A C 1
ATOM 788 O O . PRO A 1 95 ? -2.426 2.003 6.249 1.00 63.16 95 PRO A O 1
ATOM 791 N N . ASP A 1 96 ? -0.365 2.061 7.170 1.00 56.72 96 ASP A N 1
ATOM 792 C CA . ASP A 1 96 ? -0.785 1.656 8.504 1.00 56.72 96 ASP A CA 1
ATOM 793 C C . ASP A 1 96 ? -1.615 2.795 9.105 1.00 56.72 96 ASP A C 1
ATOM 795 O O . ASP A 1 96 ? -1.138 3.670 9.825 1.00 56.72 96 ASP A O 1
ATOM 799 N N . ASN A 1 97 ? -2.901 2.807 8.761 1.00 53.28 97 ASN A N 1
ATOM 800 C CA . ASN A 1 97 ? -3.877 3.751 9.277 1.00 53.28 97 ASN A CA 1
ATOM 801 C C . ASN A 1 97 ? -4.039 3.565 10.788 1.00 53.28 97 ASN A C 1
ATOM 803 O O . ASN A 1 97 ? -4.696 4.373 11.422 1.00 53.28 97 ASN A O 1
ATOM 807 N N . ASN A 1 98 ? -3.457 2.509 11.366 1.00 53.59 98 ASN A N 1
ATOM 808 C CA . ASN A 1 98 ? -3.442 2.245 12.789 1.00 53.59 98 ASN A CA 1
ATOM 809 C C . ASN A 1 98 ? -2.530 3.220 13.534 1.00 53.59 98 ASN A C 1
ATOM 811 O O . ASN A 1 98 ? -2.943 3.706 14.570 1.00 53.59 98 ASN A O 1
ATOM 815 N N . GLU A 1 99 ? -1.349 3.588 13.021 1.00 51.59 99 GLU A N 1
ATOM 816 C CA . GLU A 1 99 ? -0.543 4.632 13.683 1.00 51.59 99 GLU A CA 1
ATOM 817 C C . GLU A 1 99 ? -1.254 5.987 13.625 1.00 51.59 99 GLU A C 1
ATOM 819 O O . GLU A 1 99 ? -1.374 6.652 14.649 1.00 51.59 99 GLU A O 1
ATOM 824 N N . ALA A 1 100 ? -1.814 6.353 12.469 1.00 50.66 100 ALA A N 1
ATOM 825 C CA . ALA A 1 100 ? -2.588 7.585 12.327 1.00 50.66 100 ALA A CA 1
ATOM 826 C C . ALA A 1 100 ? -3.874 7.574 13.177 1.00 50.66 100 ALA A C 1
ATOM 828 O O . ALA A 1 100 ? -4.191 8.569 13.819 1.00 50.66 100 ALA A O 1
ATOM 829 N N . ALA A 1 101 ? -4.597 6.452 13.232 1.00 52.16 101 ALA A N 1
ATOM 830 C CA . ALA A 1 101 ? -5.811 6.307 14.033 1.00 52.16 101 ALA A CA 1
ATOM 831 C C . ALA A 1 101 ? -5.519 6.195 15.532 1.00 52.16 101 ALA A C 1
ATOM 833 O O . ALA A 1 101 ? -6.331 6.649 16.330 1.00 52.16 101 ALA A O 1
ATOM 834 N N . VAL A 1 102 ? -4.388 5.605 15.932 1.00 57.66 102 VAL A N 1
ATOM 835 C CA . VAL A 1 102 ? -3.925 5.587 17.326 1.00 57.66 102 VAL A CA 1
ATOM 836 C C . VAL A 1 102 ? -3.501 6.988 17.739 1.00 57.66 102 VAL A C 1
ATOM 838 O O . VAL A 1 102 ? -3.946 7.437 18.785 1.00 57.66 102 VAL A O 1
ATOM 841 N N . GLU A 1 103 ? -2.735 7.709 16.919 1.00 55.91 103 GLU A N 1
ATOM 842 C CA . GLU A 1 103 ? -2.357 9.103 17.189 1.00 55.91 103 GLU A CA 1
ATOM 843 C C . GLU A 1 103 ? -3.598 10.013 17.260 1.00 55.91 103 GLU A C 1
ATOM 845 O O . GLU A 1 103 ? -3.731 10.825 18.176 1.00 55.91 103 GLU A O 1
ATOM 850 N N . GLU A 1 104 ? -4.563 9.836 16.351 1.00 56.00 104 GLU A N 1
ATOM 851 C CA . GLU A 1 104 ? -5.835 10.567 16.367 1.00 56.00 104 GLU A CA 1
ATOM 852 C C . GLU A 1 104 ? -6.688 10.196 17.593 1.00 56.00 104 GLU A C 1
ATOM 854 O O . GLU A 1 104 ? -7.235 11.082 18.251 1.00 56.00 104 GLU A O 1
ATOM 859 N N . ALA A 1 105 ? -6.761 8.913 17.962 1.00 63.34 105 ALA A N 1
ATOM 860 C CA . ALA A 1 105 ? -7.474 8.455 19.154 1.00 63.34 105 ALA A CA 1
ATOM 861 C C . ALA A 1 105 ? -6.817 8.949 20.451 1.00 63.34 105 ALA A C 1
ATOM 863 O O . ALA A 1 105 ? -7.526 9.389 21.356 1.00 63.34 105 ALA A O 1
ATOM 864 N N . GLU A 1 106 ? -5.487 8.926 20.546 1.00 64.12 106 GLU A N 1
ATOM 865 C CA . GLU A 1 106 ? -4.735 9.481 21.674 1.00 64.12 106 GLU A CA 1
ATOM 866 C C . GLU A 1 106 ? -4.980 10.985 21.801 1.00 64.12 106 GLU A C 1
ATOM 868 O O . GLU A 1 106 ? -5.302 11.460 22.890 1.00 64.12 106 GLU A O 1
ATOM 873 N N . HIS A 1 107 ? -4.934 11.732 20.695 1.00 65.06 107 HIS A N 1
ATOM 874 C CA . HIS A 1 107 ? -5.235 13.162 20.699 1.00 65.06 107 HIS A CA 1
ATOM 875 C C . HIS A 1 107 ? -6.690 13.482 21.065 1.00 65.06 107 HIS A C 1
ATOM 877 O O . HIS A 1 107 ? -6.938 14.489 21.737 1.00 65.06 107 HIS A O 1
ATOM 883 N N . LEU A 1 108 ? -7.652 12.658 20.640 1.00 64.94 108 LEU A N 1
ATOM 884 C CA . LEU A 1 108 ? -9.067 12.811 20.992 1.00 64.94 108 LEU A CA 1
ATOM 885 C C . LEU A 1 108 ? -9.318 12.525 22.475 1.00 64.94 108 LEU A C 1
ATOM 887 O O . LEU A 1 108 ?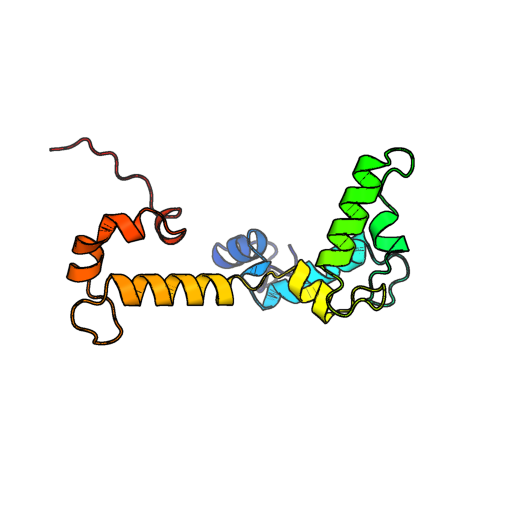 -10.052 13.278 23.120 1.00 64.94 108 LEU A O 1
ATOM 891 N N . ILE A 1 109 ? -8.689 11.480 23.023 1.00 68.31 109 ILE A N 1
ATOM 892 C CA . ILE A 1 109 ? -8.746 11.162 24.454 1.00 68.31 109 ILE A CA 1
ATOM 893 C C . ILE A 1 109 ? -8.085 12.286 25.252 1.00 68.31 109 ILE A C 1
ATOM 895 O O . ILE A 1 109 ? -8.720 12.827 26.144 1.00 68.31 109 ILE A O 1
ATOM 899 N N . GLU A 1 110 ? -6.879 12.732 24.892 1.00 69.06 110 GLU A N 1
ATOM 900 C CA . GLU A 1 110 ? -6.180 13.807 25.613 1.00 69.06 110 GLU A CA 1
ATOM 901 C C . GLU A 1 110 ? -6.981 15.122 25.650 1.00 69.06 110 GLU A C 1
ATOM 903 O O . GLU A 1 110 ? -6.942 15.846 26.648 1.00 69.06 110 GLU A O 1
ATOM 908 N N . ARG A 1 111 ? -7.725 15.439 24.581 1.00 65.69 111 ARG A N 1
ATOM 909 C CA . ARG A 1 111 ? -8.591 16.628 24.533 1.00 65.69 111 ARG A CA 1
ATOM 910 C C . ARG A 1 111 ? -9.889 16.483 25.316 1.00 65.69 111 ARG A C 1
ATOM 912 O O . ARG A 1 111 ? -10.370 17.486 25.839 1.00 65.69 111 ARG A O 1
ATOM 919 N N . SER A 1 112 ? -10.458 15.282 25.364 1.00 64.00 112 SER A N 1
ATOM 920 C CA . SER A 1 112 ? -11.837 15.078 25.827 1.00 64.00 112 SER A CA 1
ATOM 921 C C . SER A 1 112 ? -11.936 14.461 27.226 1.00 64.00 112 SER A C 1
ATOM 923 O O . SER A 1 112 ? -12.945 14.676 27.900 1.00 64.00 112 SER A O 1
ATOM 925 N N . ASP A 1 113 ? -10.898 13.746 27.671 1.00 68.94 113 ASP A N 1
ATOM 926 C CA . ASP A 1 113 ? -10.781 13.091 28.980 1.00 68.94 113 ASP A CA 1
ATOM 927 C C . ASP A 1 113 ? -10.540 14.142 30.074 1.00 68.94 113 ASP A C 1
ATOM 929 O O . ASP A 1 113 ? -9.419 14.589 30.356 1.00 68.94 113 ASP A O 1
ATOM 933 N N . SER A 1 114 ? -11.643 14.606 30.653 1.00 69.06 114 SER A N 1
ATOM 934 C CA . SER A 1 114 ? -11.651 15.703 31.617 1.00 69.06 114 SER A CA 1
ATOM 935 C C . SER A 1 114 ? -11.286 15.224 33.017 1.00 69.06 114 SER A C 1
ATOM 937 O O . SER A 1 114 ? -10.749 16.006 33.813 1.00 69.06 114 SER A O 1
ATOM 939 N N . ASP A 1 115 ? -11.568 13.959 33.328 1.00 75.81 115 ASP A N 1
ATOM 940 C CA . ASP A 1 115 ? -11.253 13.345 34.616 1.00 75.81 115 ASP A CA 1
ATOM 941 C C . ASP A 1 115 ? -9.900 12.604 34.643 1.00 75.81 115 ASP A C 1
ATOM 943 O O . ASP A 1 115 ? -9.395 12.289 35.728 1.00 75.81 115 ASP A O 1
ATOM 947 N N . LYS A 1 116 ? -9.242 12.490 33.481 1.00 73.69 116 LYS A N 1
ATOM 948 C CA . LYS A 1 116 ? -7.921 11.882 33.257 1.00 73.69 116 LYS A CA 1
ATOM 949 C C . LYS A 1 116 ? -7.872 10.415 33.658 1.00 73.69 116 LYS A C 1
ATOM 951 O O . LYS A 1 116 ? -6.826 9.938 34.122 1.00 73.69 116 LYS A O 1
ATOM 956 N N . ASP A 1 117 ? -8.988 9.707 33.533 1.00 76.44 117 ASP A N 1
ATOM 957 C CA . ASP A 1 117 ? -9.062 8.280 33.832 1.00 76.44 117 ASP A CA 1
ATOM 958 C C . ASP A 1 117 ? -8.546 7.393 32.678 1.00 76.44 117 ASP A C 1
ATOM 960 O O . ASP A 1 117 ? -8.409 6.170 32.840 1.00 76.44 117 ASP A O 1
ATOM 964 N N . GLY A 1 118 ? -8.176 8.012 31.551 1.00 61.38 118 GLY A N 1
ATOM 965 C CA . GLY A 1 118 ? -7.670 7.369 30.344 1.00 61.38 118 GLY A CA 1
ATOM 966 C C . GLY A 1 118 ? -8.772 6.782 29.465 1.00 61.38 118 GLY A C 1
ATOM 967 O O . GLY A 1 118 ? -8.485 5.931 28.618 1.00 61.38 118 GLY A O 1
ATOM 968 N N . LYS A 1 119 ? -10.032 7.159 29.690 1.00 68.69 119 LYS A N 1
ATOM 969 C CA . LYS A 1 119 ? -11.212 6.713 28.945 1.00 68.69 119 LYS A CA 1
ATOM 970 C C . LYS A 1 119 ? -12.101 7.915 28.650 1.00 68.69 119 LYS A C 1
ATOM 972 O O . LYS A 1 119 ? -11.909 9.003 29.162 1.00 68.69 119 LYS A O 1
ATOM 977 N N . LEU A 1 120 ? -13.081 7.704 27.774 1.00 65.94 120 LEU A N 1
ATOM 978 C CA . LEU A 1 120 ? -14.091 8.711 27.478 1.00 65.94 120 LEU A CA 1
ATOM 979 C C . LEU A 1 120 ? -15.460 8.210 27.906 1.00 65.94 120 LEU A C 1
ATOM 981 O O . LEU A 1 120 ? -15.962 7.196 27.408 1.00 65.94 120 LEU A O 1
ATOM 985 N N . SER A 1 121 ? -16.068 8.932 28.837 1.00 69.06 121 SER A N 1
ATOM 986 C CA . SER A 1 121 ? -17.463 8.751 29.207 1.00 69.06 121 SER A CA 1
ATOM 987 C C . SER A 1 121 ? -18.396 9.362 28.154 1.00 69.06 121 SER A C 1
ATOM 989 O O . SER A 1 121 ? -18.033 10.256 27.390 1.00 69.06 121 SER A O 1
ATOM 991 N N . ILE A 1 122 ? -19.650 8.897 28.116 1.00 64.31 122 ILE A N 1
ATOM 992 C CA . ILE A 1 122 ? -20.672 9.435 2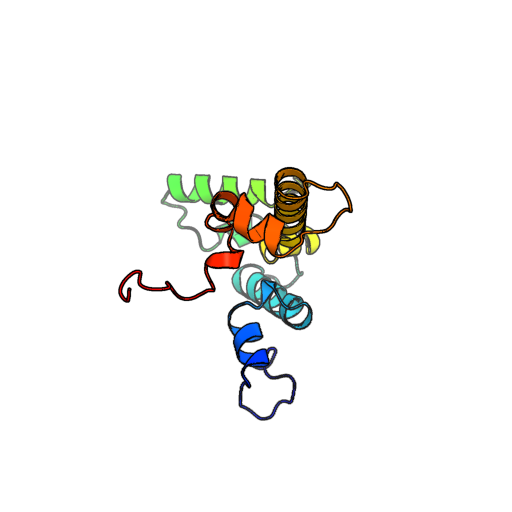7.199 1.00 64.31 122 ILE A CA 1
ATOM 993 C C . ILE A 1 122 ? -20.870 10.943 27.428 1.00 64.31 122 ILE A C 1
ATOM 995 O O . ILE A 1 122 ? -21.093 11.685 26.476 1.00 64.31 122 ILE A O 1
ATOM 999 N N . GLU A 1 123 ? -20.762 11.405 28.676 1.00 62.03 123 GLU A N 1
ATOM 1000 C CA . GLU A 1 123 ? -20.883 12.825 29.014 1.00 62.03 123 GLU A CA 1
ATOM 1001 C C . GLU A 1 123 ? -19.719 13.650 28.443 1.00 62.03 123 GLU A C 1
ATOM 1003 O O . GLU A 1 123 ? -19.947 14.739 27.922 1.00 62.03 123 GLU A O 1
ATOM 1008 N N . GLU A 1 124 ? -18.492 13.127 28.450 1.00 65.00 124 GLU A N 1
ATOM 1009 C CA . GLU A 1 124 ? -17.316 13.791 27.867 1.00 65.00 124 GLU A CA 1
ATOM 1010 C C . GLU A 1 124 ? -17.357 13.842 26.339 1.00 65.00 124 GLU A C 1
ATOM 1012 O O . GLU A 1 124 ? -17.018 14.870 25.754 1.00 65.00 124 GLU A O 1
ATOM 1017 N N . ILE A 1 125 ? -17.842 12.779 25.691 1.00 60.72 125 ILE A N 1
ATOM 1018 C CA . ILE A 1 125 ? -18.019 12.729 24.229 1.00 60.72 125 ILE A CA 1
ATOM 1019 C C . ILE A 1 125 ? -19.079 13.741 23.776 1.00 60.72 125 ILE A C 1
ATOM 1021 O O . ILE A 1 125 ? -18.896 14.440 22.782 1.00 60.72 125 ILE A O 1
ATOM 1025 N N . VAL A 1 126 ? -20.191 13.855 24.509 1.00 64.62 126 VAL A N 1
ATOM 1026 C CA . VAL A 1 126 ? -21.261 14.818 24.194 1.00 64.62 126 VAL A CA 1
ATOM 1027 C C . VAL A 1 126 ? -20.811 16.258 24.459 1.00 64.62 126 VAL A C 1
ATOM 1029 O O . VAL A 1 126 ? -21.129 17.156 23.678 1.00 64.62 126 VAL A O 1
ATOM 1032 N N . ASN A 1 127 ? -20.039 16.491 25.524 1.00 64.69 127 ASN A N 1
ATOM 1033 C CA . ASN A 1 127 ? -19.511 17.819 25.837 1.00 64.69 127 ASN A CA 1
ATOM 1034 C C . ASN A 1 127 ? -18.449 18.284 24.825 1.00 64.69 127 ASN A C 1
ATOM 1036 O O . ASN A 1 127 ? -18.424 19.469 24.500 1.00 64.69 127 ASN A O 1
ATOM 1040 N N . ASN A 1 128 ? -17.652 17.365 24.268 1.00 60.91 128 ASN A N 1
ATOM 1041 C CA . ASN A 1 128 ? -16.617 17.651 23.264 1.00 60.91 128 ASN A CA 1
ATOM 1042 C C . ASN A 1 128 ? -17.036 17.250 21.837 1.00 60.91 128 ASN A C 1
ATOM 1044 O O . ASN A 1 128 ? -16.201 16.949 20.987 1.00 60.91 128 ASN A O 1
ATOM 1048 N N . HIS A 1 129 ? -18.343 17.259 21.550 1.00 57.53 129 HIS A N 1
ATOM 1049 C CA . HIS A 1 129 ? -18.894 16.813 20.266 1.00 57.53 129 HIS A CA 1
ATOM 1050 C C . HIS A 1 129 ? -18.273 17.497 19.031 1.00 57.53 129 HIS A C 1
ATOM 1052 O O . HIS A 1 129 ? -18.190 16.863 17.984 1.00 57.53 129 HIS A O 1
ATOM 1058 N N . GLU A 1 130 ? -17.812 18.751 19.132 1.00 57.19 130 GLU A N 1
ATOM 1059 C CA . GLU A 1 130 ? -17.163 19.473 18.022 1.00 57.19 130 GLU A CA 1
ATOM 1060 C C . GLU A 1 130 ? -15.837 18.827 17.575 1.00 57.19 130 GLU A C 1
ATOM 1062 O O . GLU A 1 130 ? -15.523 18.873 16.386 1.00 57.19 130 GLU A O 1
ATOM 1067 N N . ASP A 1 131 ? -15.116 18.153 18.478 1.00 58.94 131 ASP A N 1
ATOM 1068 C CA . ASP A 1 131 ? -13.880 17.421 18.160 1.00 58.94 131 ASP A CA 1
ATOM 1069 C C . ASP A 1 131 ? -14.171 16.053 17.506 1.00 58.94 131 ASP A C 1
ATOM 1071 O O . ASP A 1 131 ? -13.374 15.547 16.717 1.00 58.94 131 ASP A O 1
ATOM 1075 N N . PHE A 1 132 ? -15.350 15.471 17.760 1.00 53.22 132 PHE A N 1
ATOM 1076 C CA . PHE A 1 132 ? -15.774 14.176 17.206 1.00 53.22 132 PHE A CA 1
ATOM 1077 C C . PHE A 1 132 ? -16.490 14.275 15.849 1.00 53.22 132 PHE A C 1
ATOM 1079 O O . PHE A 1 132 ? -16.522 13.301 15.100 1.00 53.22 132 PHE A O 1
ATOM 1086 N N . VAL A 1 133 ? -17.047 15.438 15.494 1.00 54.12 133 VAL A N 1
ATOM 1087 C CA . VAL A 1 133 ? -17.727 15.656 14.196 1.00 54.12 133 VAL A CA 1
ATOM 1088 C C . VAL A 1 133 ? -16.721 15.790 13.034 1.00 54.12 133 VAL A C 1
ATOM 1090 O O . VAL A 1 133 ? -17.096 15.653 11.872 1.00 54.12 133 VAL A O 1
ATOM 1093 N N . GLY A 1 134 ? -15.439 16.042 13.326 1.00 45.12 134 GLY A N 1
ATOM 1094 C CA . GLY A 1 134 ? -14.365 16.142 12.329 1.00 45.12 134 GLY A CA 1
ATOM 1095 C C . GLY A 1 134 ? -13.579 14.851 12.064 1.00 45.12 134 GLY A C 1
ATOM 1096 O O . GLY A 1 134 ? -12.835 14.808 11.086 1.00 45.12 134 GLY A O 1
ATOM 1097 N N . SER A 1 135 ? -13.725 13.816 12.900 1.00 47.72 135 SER A N 1
ATOM 1098 C CA . SER A 1 135 ? -12.990 12.552 12.761 1.00 47.72 135 SER A CA 1
ATOM 1099 C C . SER A 1 135 ? -13.751 11.546 11.889 1.00 47.72 135 SER A C 1
ATOM 1101 O O . SER A 1 135 ? -14.985 11.550 11.825 1.00 47.72 135 SER A O 1
ATOM 1103 N N . GLN A 1 136 ? -13.033 10.631 11.224 1.00 49.31 136 GLN A N 1
ATOM 1104 C CA . GLN A 1 136 ? -13.633 9.596 10.356 1.00 49.31 136 GLN A CA 1
ATOM 1105 C C . GLN A 1 136 ? -14.651 8.692 11.087 1.00 49.31 136 GLN A C 1
ATOM 1107 O O . GLN A 1 136 ? -15.447 8.012 10.439 1.00 49.31 136 GLN A O 1
ATOM 1112 N N . ALA A 1 137 ? -14.684 8.727 12.425 1.00 49.12 137 ALA A N 1
ATOM 1113 C CA . ALA A 1 137 ? -15.665 8.038 13.259 1.00 49.12 137 ALA A CA 1
ATOM 1114 C C . ALA A 1 137 ? -17.116 8.493 13.005 1.00 49.12 137 ALA A C 1
ATOM 1116 O O . ALA A 1 137 ? -18.041 7.704 13.199 1.00 49.12 137 ALA A O 1
ATOM 1117 N N . THR A 1 138 ? -17.337 9.725 12.532 1.00 49.09 138 THR A N 1
ATOM 1118 C CA . THR A 1 138 ? -18.679 10.215 12.159 1.00 49.09 138 THR A CA 1
ATOM 1119 C C . THR A 1 138 ? -18.982 10.110 10.665 1.00 49.09 138 THR A C 1
ATOM 1121 O O . THR A 1 138 ? -20.146 10.205 10.283 1.00 49.09 138 THR A O 1
ATOM 1124 N N . ASN A 1 139 ? -18.001 9.790 9.814 1.00 43.59 139 ASN A N 1
ATOM 1125 C CA . ASN A 1 139 ? -18.235 9.599 8.376 1.00 43.59 139 ASN A CA 1
ATOM 1126 C C . ASN A 1 139 ? -19.018 8.299 8.051 1.00 43.59 139 ASN A C 1
ATOM 1128 O O . ASN A 1 139 ? -19.449 8.099 6.919 1.00 43.59 139 ASN A O 1
ATOM 1132 N N . TYR A 1 140 ? -19.264 7.441 9.054 1.00 45.56 140 TYR A N 1
ATOM 1133 C CA . TYR A 1 140 ? -20.163 6.273 8.982 1.00 45.56 140 TYR A CA 1
ATOM 1134 C C . TYR A 1 140 ? -21.420 6.375 9.868 1.00 45.56 140 TYR A C 1
ATOM 1136 O O . TYR A 1 140 ? -22.132 5.385 10.041 1.00 45.56 140 TYR A O 1
ATOM 1144 N N . GLY A 1 141 ? -21.731 7.547 10.422 1.00 43.81 141 GLY A N 1
ATOM 1145 C CA . GLY A 1 141 ? -22.985 7.787 11.134 1.00 43.81 141 GLY A CA 1
ATOM 1146 C C . GLY A 1 141 ? -23.869 8.705 10.308 1.00 43.81 141 GLY A C 1
ATOM 1147 O O . GLY A 1 141 ? -23.545 9.878 10.172 1.00 43.81 141 GLY A O 1
ATOM 1148 N N . GLU A 1 142 ? -24.955 8.170 9.744 1.00 42.25 142 GLU A N 1
ATOM 1149 C CA . GLU A 1 142 ? -25.997 8.930 9.046 1.00 42.25 142 GLU A CA 1
ATOM 1150 C C . GLU A 1 142 ? -26.202 10.327 9.647 1.00 42.25 142 GLU A C 1
ATOM 1152 O O . GLU A 1 142 ? -26.422 10.479 10.851 1.00 42.25 142 GLU A O 1
ATOM 1157 N N . PHE A 1 143 ? -26.177 11.333 8.766 1.00 44.59 143 PHE A N 1
ATOM 1158 C CA . PHE A 1 143 ? -26.774 12.642 8.996 1.00 44.59 143 PHE A CA 1
ATOM 1159 C C . PHE A 1 143 ? -28.054 12.471 9.822 1.00 44.59 143 PHE A C 1
ATOM 1161 O O . PHE A 1 143 ? -29.035 11.927 9.322 1.00 44.59 143 PHE A O 1
ATOM 1168 N N . LEU A 1 144 ? -28.071 12.961 11.061 1.00 44.31 144 LEU A N 1
ATOM 1169 C CA . LEU A 1 144 ? -29.334 13.236 11.729 1.00 44.31 144 LEU A CA 1
ATOM 1170 C C . LEU A 1 144 ? -29.861 14.542 11.123 1.00 44.31 144 LEU A C 1
ATOM 1172 O O . LEU A 1 144 ? -29.275 15.599 11.384 1.00 44.31 144 LEU A O 1
ATOM 1176 N N . PRO A 1 145 ? -30.919 14.520 10.286 1.00 41.00 145 PRO A N 1
ATOM 1177 C CA . PRO A 1 145 ? -31.560 15.753 9.874 1.00 41.00 145 PRO A CA 1
ATOM 1178 C C . PRO A 1 145 ? -32.071 16.464 11.128 1.00 41.00 145 PRO A C 1
ATOM 1180 O O . PRO A 1 145 ? -32.885 15.935 11.884 1.00 41.00 145 PRO A O 1
ATOM 1183 N N . LYS A 1 146 ? -31.570 17.681 11.353 1.00 44.75 146 LYS A N 1
ATOM 1184 C CA . LYS A 1 146 ? -32.176 18.644 12.271 1.00 44.75 146 LYS A CA 1
ATOM 1185 C C . LYS A 1 146 ? -33.490 19.125 11.662 1.00 44.75 146 LYS A C 1
ATOM 1187 O O . LYS A 1 146 ? -33.523 20.213 11.115 1.00 44.75 146 LYS A O 1
ATOM 1192 N N . ASP A 1 147 ? -34.529 18.309 11.735 1.00 49.88 147 ASP A N 1
ATOM 1193 C CA . ASP A 1 147 ? -35.918 18.746 11.596 1.00 49.88 147 ASP A CA 1
ATOM 1194 C C . ASP A 1 147 ? -36.821 17.680 12.223 1.00 49.88 147 ASP A C 1
ATOM 1196 O O . ASP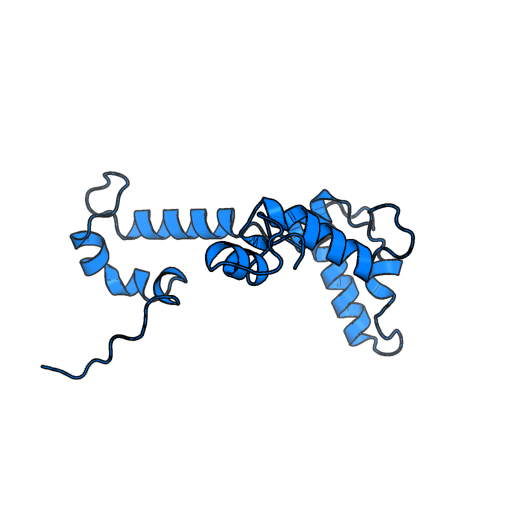 A 1 147 ? -37.290 16.774 11.546 1.00 49.88 147 ASP A O 1
ATOM 1200 N N . GLU A 1 148 ? -36.996 17.770 13.543 1.00 40.16 148 GLU A N 1
ATOM 1201 C CA . GLU A 1 148 ? -38.271 17.541 14.238 1.00 40.16 148 GLU A CA 1
ATOM 1202 C C . GLU A 1 148 ? -38.088 17.837 15.737 1.00 40.16 148 GLU A C 1
ATOM 1204 O O . GLU A 1 148 ? -37.779 16.957 16.539 1.00 40.16 148 GLU A O 1
ATOM 1209 N N . LEU A 1 149 ? -38.266 19.112 16.096 1.00 36.91 149 LEU A N 1
ATOM 1210 C CA . LEU A 1 149 ? -38.843 19.566 17.367 1.00 36.91 149 LEU A CA 1
ATOM 1211 C C . LEU A 1 149 ? -39.577 20.891 17.130 1.00 36.91 149 LEU A C 1
ATOM 1213 O O . LEU A 1 149 ? -38.956 21.808 16.548 1.00 36.91 149 LEU A O 1
#